Protein AF-A0A5S9PK86-F1 (afdb_monomer_lite)

Radius of gyration: 17.76 Å; chains: 1; bounding box: 40×28×51 Å

Foldseek 3Di:
DVVLVVVLVVLLVVLVVCVVVVVDPPVVSVVVCVVSVVDCVLVVVLVVVVVVCVVCVVVDDPVRVVCCLVVQLVVLQVVLVVCVVVVNNVSSVSSNVSSVSSVVCSVVVCVVVVD

Sequence (115 aa):
MRLIRRLNRGLTKEVSDWVDDDMISEDQRHAICARYNVSLGDLFIDLALITLIGANWDEIPRGVRMAALVLLTPSTHGFAHKRYIGSDEPIASRFFSLGSFYGAAIIPIAQIYHL

Organism: NCBI:txid2029982

Secondary structure (DSSP, 8-state):
-HHHHHHHHHHHHHHHHHHHTTSS-HHHHHHHHHHTT--THHHHHHHHHHHHHHHTGGGS-HHHHHHHHHHHHHHHHHHHHHHHHTT-HHHHHHHHHHHHHHHHHHHHHHHHTT-

Structure (mmCIF, N/CA/C/O backbone):
data_AF-A0A5S9PK86-F1
#
_entry.id   AF-A0A5S9PK86-F1
#
loop_
_atom_site.group_PDB
_atom_site.id
_atom_site.type_symbol
_atom_site.label_atom_id
_atom_site.label_alt_id
_atom_site.label_comp_id
_atom_site.label_asym_id
_atom_site.label_entity_id
_atom_site.label_seq_id
_atom_site.pdbx_PDB_ins_code
_atom_site.Cartn_x
_atom_site.Cartn_y
_atom_site.Cartn_z
_atom_site.occupancy
_atom_site.B_iso_or_equiv
_atom_site.auth_seq_id
_atom_site.auth_comp_id
_atom_site.auth_asym_id
_atom_site.auth_atom_id
_atom_site.pdbx_PDB_model_num
ATOM 1 N N . MET A 1 1 ? 7.408 12.883 -11.967 1.00 48.53 1 MET A N 1
ATOM 2 C CA . MET A 1 1 ? 6.942 11.501 -11.678 1.00 48.53 1 MET A CA 1
ATOM 3 C C . MET A 1 1 ? 5.727 11.015 -12.500 1.00 48.53 1 MET A C 1
ATOM 5 O O . MET A 1 1 ? 5.574 9.810 -12.636 1.00 48.53 1 MET A O 1
ATOM 9 N N . ARG A 1 2 ? 4.886 11.871 -13.121 1.00 46.31 2 ARG A N 1
ATOM 10 C CA . ARG A 1 2 ? 3.777 11.420 -14.010 1.00 46.31 2 ARG A CA 1
ATOM 11 C C . ARG A 1 2 ? 4.228 10.717 -15.305 1.00 46.31 2 ARG A C 1
ATOM 13 O O . ARG A 1 2 ? 3.479 9.903 -15.835 1.00 46.31 2 ARG A O 1
ATOM 20 N N . LEU A 1 3 ? 5.434 11.022 -15.792 1.00 49.53 3 LEU A N 1
ATOM 21 C CA . LEU A 1 3 ? 5.979 10.475 -17.041 1.00 49.53 3 LEU A CA 1
ATOM 22 C C . LEU A 1 3 ? 6.334 8.986 -16.916 1.00 49.53 3 LEU A C 1
ATOM 24 O O . LEU A 1 3 ? 5.883 8.182 -17.721 1.00 49.53 3 LEU A O 1
ATOM 28 N N . ILE A 1 4 ? 7.049 8.617 -15.848 1.00 54.53 4 ILE A N 1
ATOM 29 C CA . ILE A 1 4 ? 7.511 7.240 -15.590 1.00 54.53 4 ILE A CA 1
ATOM 30 C C . ILE A 1 4 ? 6.320 6.278 -15.450 1.00 54.53 4 ILE A C 1
ATOM 32 O O . ILE A 1 4 ? 6.327 5.180 -15.991 1.00 54.53 4 ILE A O 1
ATOM 36 N N . ARG A 1 5 ? 5.229 6.721 -14.810 1.00 55.91 5 ARG A N 1
ATOM 37 C CA . ARG A 1 5 ? 4.014 5.904 -14.648 1.00 55.91 5 ARG A CA 1
ATOM 38 C C . ARG A 1 5 ? 3.223 5.703 -15.945 1.00 55.91 5 ARG A C 1
ATOM 40 O O . ARG A 1 5 ? 2.537 4.694 -16.077 1.00 55.91 5 ARG A O 1
ATOM 47 N N . ARG A 1 6 ? 3.285 6.657 -16.883 1.00 58.62 6 ARG A N 1
ATOM 48 C CA . ARG A 1 6 ? 2.720 6.490 -18.235 1.00 58.62 6 ARG A CA 1
ATOM 49 C C . ARG A 1 6 ? 3.587 5.552 -19.070 1.00 58.62 6 ARG A C 1
ATOM 51 O O . ARG A 1 6 ? 3.040 4.702 -19.758 1.00 58.62 6 ARG A O 1
ATOM 58 N N . LEU A 1 7 ? 4.904 5.666 -18.923 1.00 60.22 7 LEU A N 1
ATOM 59 C CA . LEU A 1 7 ? 5.889 4.798 -19.561 1.00 60.22 7 LEU A CA 1
ATOM 60 C C . LEU A 1 7 ? 5.712 3.333 -19.163 1.00 60.22 7 LEU A C 1
ATOM 62 O O . LEU A 1 7 ? 5.582 2.503 -20.047 1.00 60.22 7 LEU A O 1
ATOM 66 N N . ASN A 1 8 ? 5.590 3.017 -17.870 1.00 61.50 8 ASN A N 1
ATOM 67 C CA . ASN A 1 8 ? 5.425 1.622 -17.439 1.00 61.50 8 ASN A CA 1
ATOM 68 C C . ASN A 1 8 ? 4.124 0.980 -17.943 1.00 61.50 8 ASN A C 1
ATOM 70 O O . ASN A 1 8 ? 4.125 -0.202 -18.264 1.00 61.50 8 ASN A O 1
ATOM 74 N N . ARG A 1 9 ? 3.028 1.748 -18.049 1.00 61.28 9 ARG A N 1
ATOM 75 C CA . ARG A 1 9 ? 1.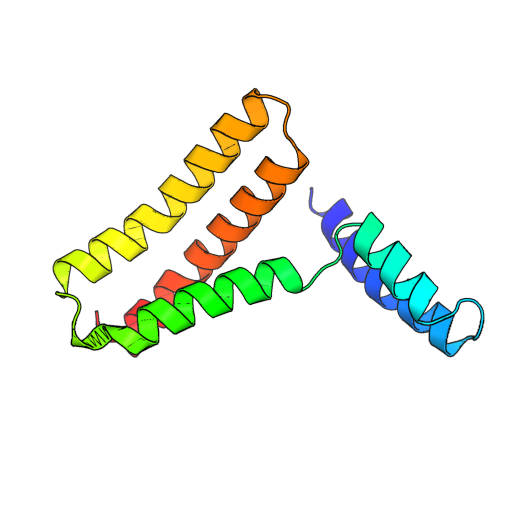769 1.256 -18.644 1.00 61.28 9 ARG A CA 1
ATOM 76 C C . ARG A 1 9 ? 1.871 1.070 -20.155 1.00 61.28 9 ARG A C 1
ATOM 78 O O . ARG A 1 9 ? 1.286 0.131 -20.678 1.00 61.28 9 ARG A O 1
ATOM 85 N N . GLY A 1 10 ? 2.593 1.963 -20.833 1.00 70.31 10 GLY A N 1
ATOM 86 C CA . GLY A 1 10 ? 2.928 1.797 -22.246 1.00 70.31 10 GLY A CA 1
ATOM 87 C C . GLY A 1 10 ? 3.758 0.537 -22.454 1.00 70.31 10 GLY A C 1
ATOM 88 O O . GLY A 1 10 ? 3.402 -0.283 -23.279 1.00 70.31 10 GLY A O 1
ATOM 89 N N . LEU A 1 11 ? 4.770 0.325 -21.612 1.00 73.81 11 LEU A N 1
ATOM 90 C CA . LEU A 1 11 ? 5.674 -0.815 -21.684 1.00 73.81 11 LEU A CA 1
ATOM 91 C C . LEU A 1 11 ? 4.954 -2.155 -21.487 1.00 73.81 11 LEU A C 1
ATOM 93 O O . LEU A 1 11 ? 5.253 -3.102 -22.192 1.00 73.81 11 LEU A O 1
ATOM 97 N N . THR A 1 12 ? 3.988 -2.265 -20.566 1.00 75.50 12 THR A N 1
ATOM 98 C CA . THR A 1 12 ? 3.229 -3.526 -20.413 1.00 75.50 12 THR A CA 1
ATOM 99 C C . THR A 1 12 ? 2.493 -3.900 -21.692 1.00 75.50 12 THR A C 1
ATOM 101 O O . THR A 1 12 ? 2.464 -5.069 -22.067 1.00 75.50 12 THR A O 1
ATOM 104 N N . LYS A 1 13 ? 1.878 -2.897 -22.327 1.00 80.81 13 LYS A N 1
ATOM 105 C CA . LYS A 1 13 ? 1.115 -3.080 -23.553 1.00 80.81 13 LYS A CA 1
ATOM 106 C C . LYS A 1 13 ? 2.053 -3.393 -24.716 1.00 80.81 13 LYS A C 1
ATOM 108 O O . LYS A 1 13 ? 1.897 -4.424 -25.338 1.00 80.81 13 LYS A O 1
ATOM 113 N N . GLU A 1 14 ? 3.085 -2.580 -24.890 1.00 83.12 14 GLU A N 1
ATOM 114 C CA . GLU A 1 14 ? 4.091 -2.720 -25.942 1.00 83.12 14 GLU A CA 1
ATOM 115 C C . GLU A 1 14 ? 4.777 -4.095 -25.917 1.00 83.12 14 GLU A C 1
ATOM 117 O O . GLU A 1 14 ? 4.884 -4.757 -26.936 1.00 83.12 14 GLU A O 1
ATOM 122 N N . VAL A 1 15 ? 5.192 -4.576 -24.739 1.00 83.12 15 VAL A N 1
ATOM 123 C CA . VAL A 1 15 ? 5.854 -5.887 -24.616 1.00 83.12 15 VAL A CA 1
ATOM 124 C C . VAL A 1 15 ? 4.850 -7.038 -24.811 1.00 83.12 15 VAL A C 1
ATOM 126 O O . VAL A 1 15 ? 5.258 -8.139 -25.157 1.00 83.12 15 VAL A O 1
ATOM 129 N N . SER A 1 16 ? 3.546 -6.812 -24.607 1.00 83.31 16 SER A N 1
ATOM 130 C CA . SER A 1 16 ? 2.516 -7.804 -24.967 1.00 83.31 16 SER A CA 1
ATOM 131 C C . SER A 1 16 ? 2.287 -7.826 -26.478 1.00 83.31 16 SER A C 1
ATOM 133 O O . SER A 1 16 ? 2.283 -8.903 -27.060 1.00 83.31 16 SER A O 1
ATOM 135 N N . ASP A 1 17 ? 2.223 -6.652 -27.113 1.00 89.88 17 ASP A N 1
ATOM 136 C CA . ASP A 1 17 ? 2.129 -6.521 -28.569 1.00 89.88 17 ASP A CA 1
ATOM 137 C C . ASP A 1 17 ? 3.351 -7.191 -29.251 1.00 89.88 17 ASP A C 1
ATOM 139 O O . ASP A 1 17 ? 3.204 -7.868 -30.260 1.00 89.88 17 ASP A O 1
ATOM 143 N N . TRP A 1 18 ? 4.550 -7.130 -28.650 1.00 92.06 18 TRP A N 1
ATOM 144 C CA . TRP A 1 18 ? 5.738 -7.848 -29.149 1.00 92.06 18 TRP A CA 1
ATOM 145 C C . TRP A 1 18 ? 5.661 -9.381 -29.039 1.00 92.06 18 TRP A C 1
ATOM 147 O O . TRP A 1 18 ? 6.365 -10.067 -29.779 1.00 92.06 18 TRP A O 1
ATOM 157 N N . VAL A 1 19 ? 4.866 -9.931 -28.114 1.00 90.19 19 VAL A N 1
ATOM 158 C CA . VAL A 1 19 ? 4.591 -11.381 -28.078 1.00 90.19 19 VAL A CA 1
ATOM 159 C C . VAL A 1 19 ? 3.587 -11.745 -29.163 1.00 90.19 19 VAL A C 1
ATOM 161 O O . VAL A 1 19 ? 3.782 -12.740 -29.854 1.00 90.19 19 VAL A O 1
ATOM 164 N N . ASP A 1 20 ? 2.548 -10.926 -29.341 1.00 92.19 20 ASP A N 1
ATOM 165 C CA . ASP A 1 20 ? 1.539 -11.129 -30.385 1.00 92.19 20 ASP A CA 1
ATOM 166 C C . ASP A 1 20 ? 2.152 -11.036 -31.798 1.00 92.19 20 ASP A C 1
ATOM 168 O O . ASP A 1 20 ? 1.766 -11.791 -32.690 1.00 92.19 20 ASP A O 1
ATOM 172 N N . ASP A 1 21 ? 3.159 -10.175 -31.977 1.00 94.69 21 ASP A N 1
ATOM 173 C CA . ASP A 1 21 ? 3.960 -10.038 -33.202 1.00 94.69 21 ASP A CA 1
ATOM 174 C C . ASP A 1 21 ? 5.069 -11.111 -33.341 1.00 94.69 21 ASP A C 1
ATOM 176 O O . ASP A 1 21 ? 5.895 -11.036 -34.255 1.00 94.69 21 ASP A O 1
ATOM 180 N N . ASP A 1 22 ? 5.118 -12.103 -32.441 1.00 91.00 22 ASP A N 1
ATOM 181 C CA . ASP A 1 22 ? 6.091 -13.212 -32.411 1.00 91.00 22 ASP A CA 1
ATOM 182 C C . ASP A 1 22 ? 7.567 -12.739 -32.342 1.00 91.00 22 ASP A C 1
ATOM 184 O O . ASP A 1 22 ? 8.506 -13.458 -32.695 1.00 91.00 22 ASP A O 1
ATOM 188 N N . MET A 1 23 ? 7.797 -11.499 -31.882 1.00 90.56 23 MET A N 1
ATOM 189 C CA . MET A 1 23 ? 9.132 -10.900 -31.749 1.00 90.56 23 MET A CA 1
ATOM 190 C C . MET A 1 23 ? 9.876 -11.402 -30.510 1.00 90.56 23 MET A C 1
ATOM 192 O O . MET A 1 23 ? 11.110 -11.437 -30.499 1.00 90.56 23 MET A O 1
ATOM 196 N N . ILE A 1 24 ? 9.142 -11.748 -29.453 1.00 90.50 24 ILE A N 1
ATOM 197 C CA . ILE A 1 24 ? 9.677 -12.285 -28.200 1.00 90.50 24 ILE A CA 1
ATOM 198 C C . ILE A 1 24 ? 8.770 -13.395 -27.670 1.00 90.50 24 ILE A C 1
ATOM 200 O O . ILE A 1 24 ? 7.568 -13.402 -27.917 1.00 90.50 24 ILE A O 1
ATOM 204 N N . SER A 1 25 ? 9.331 -14.321 -26.891 1.00 91.00 25 SER A N 1
ATOM 205 C CA . SER A 1 25 ? 8.529 -15.355 -26.233 1.00 91.00 25 SER A CA 1
ATOM 206 C C . SER A 1 25 ? 7.799 -14.825 -24.995 1.00 91.00 25 SER A C 1
ATOM 208 O O . SER A 1 25 ? 8.204 -13.836 -24.375 1.00 91.00 25 SER A O 1
ATOM 210 N N . GLU A 1 26 ? 6.760 -15.542 -24.565 1.00 86.00 26 GLU A N 1
ATOM 211 C CA . GLU A 1 26 ? 6.028 -15.226 -23.333 1.00 86.00 26 GLU A CA 1
ATOM 212 C C . GLU A 1 26 ? 6.960 -15.216 -22.102 1.00 86.00 26 GLU A C 1
ATOM 214 O O . GLU A 1 26 ? 6.886 -14.317 -21.265 1.00 86.00 26 GLU A O 1
ATOM 219 N N . ASP A 1 27 ? 7.941 -16.121 -22.038 1.00 85.81 27 ASP A N 1
ATOM 220 C CA . ASP A 1 27 ? 8.946 -16.136 -20.965 1.00 85.81 27 ASP A CA 1
ATOM 221 C C . ASP A 1 27 ? 9.821 -14.867 -20.964 1.00 85.81 27 ASP A C 1
ATOM 223 O O . ASP A 1 27 ? 10.164 -14.322 -19.908 1.00 85.81 27 ASP A O 1
ATOM 227 N N . GLN A 1 28 ? 10.161 -14.348 -22.150 1.00 85.69 28 GLN A N 1
ATOM 228 C CA . GLN A 1 28 ? 10.917 -13.102 -22.293 1.00 85.69 28 GLN A CA 1
ATOM 229 C C . GLN A 1 28 ? 10.078 -11.885 -21.900 1.00 85.69 28 GLN A C 1
ATOM 231 O O . GLN A 1 28 ? 10.592 -10.991 -21.220 1.00 85.69 28 GLN A O 1
ATOM 236 N N . ARG A 1 29 ? 8.783 -11.863 -22.243 1.00 84.00 29 ARG A N 1
ATOM 237 C CA . ARG A 1 29 ? 7.848 -10.827 -21.782 1.00 84.00 29 ARG A CA 1
ATOM 238 C C . ARG A 1 29 ? 7.811 -10.772 -20.260 1.00 84.00 29 ARG A C 1
ATOM 240 O O . ARG A 1 29 ? 7.936 -9.690 -19.683 1.00 84.00 29 ARG A O 1
ATOM 247 N N . HIS A 1 30 ? 7.704 -11.924 -19.598 1.00 78.06 30 HIS A N 1
ATOM 248 C CA . HIS A 1 30 ? 7.693 -12.000 -18.134 1.00 78.06 30 HIS A CA 1
ATOM 249 C C . HIS A 1 30 ? 9.001 -11.483 -17.537 1.00 78.06 30 HIS A C 1
ATOM 251 O O . HIS A 1 30 ? 8.965 -10.678 -16.606 1.00 78.06 30 HIS A O 1
ATOM 257 N N . ALA A 1 31 ? 10.149 -11.861 -18.104 1.00 80.75 31 ALA A N 1
ATOM 258 C CA . ALA A 1 31 ? 11.453 -11.377 -17.656 1.00 80.75 31 ALA A CA 1
ATOM 259 C C . ALA A 1 31 ? 11.603 -9.850 -17.804 1.00 80.75 31 ALA A C 1
ATOM 261 O O . ALA A 1 31 ? 12.128 -9.183 -16.908 1.00 80.75 31 ALA A O 1
ATOM 262 N N . ILE A 1 32 ? 11.109 -9.274 -18.905 1.00 78.88 32 ILE A N 1
ATOM 263 C CA . ILE A 1 32 ? 11.138 -7.827 -19.159 1.00 78.88 32 ILE A CA 1
ATOM 264 C C . ILE A 1 32 ? 10.192 -7.097 -18.199 1.00 78.88 32 ILE A C 1
ATOM 266 O O . ILE A 1 32 ? 10.611 -6.160 -17.517 1.00 78.88 32 ILE A O 1
ATOM 270 N N . CYS A 1 33 ? 8.939 -7.536 -18.071 1.00 76.12 33 CYS A N 1
ATOM 271 C CA . CYS A 1 33 ? 7.986 -6.928 -17.141 1.00 76.12 33 CYS A CA 1
ATOM 272 C C . CYS A 1 33 ? 8.472 -7.012 -15.686 1.00 76.12 33 CYS A C 1
ATOM 274 O O . CYS A 1 33 ? 8.370 -6.024 -14.953 1.00 76.12 33 CYS A O 1
ATOM 276 N N . ALA A 1 34 ? 9.069 -8.139 -15.286 1.00 71.44 34 ALA A N 1
ATOM 277 C CA . ALA A 1 34 ? 9.682 -8.305 -13.972 1.00 71.44 34 ALA A CA 1
ATOM 278 C C . ALA A 1 34 ? 10.856 -7.336 -13.762 1.00 71.44 34 ALA A C 1
ATOM 280 O O . ALA A 1 34 ? 10.948 -6.697 -12.713 1.00 71.44 34 ALA A O 1
ATOM 281 N N . ARG A 1 35 ? 11.715 -7.152 -14.774 1.00 74.62 35 ARG A N 1
ATOM 282 C CA . ARG A 1 35 ? 12.844 -6.211 -14.719 1.00 74.62 35 ARG A CA 1
ATOM 283 C C . ARG A 1 35 ? 12.402 -4.761 -14.528 1.00 74.62 35 ARG A C 1
ATOM 285 O O . ARG A 1 35 ? 13.050 -4.024 -13.791 1.00 74.62 35 ARG A O 1
ATOM 292 N N . TYR A 1 36 ? 11.312 -4.350 -15.171 1.00 69.56 36 TYR A N 1
ATOM 293 C CA . TYR A 1 36 ? 10.779 -2.985 -15.068 1.00 69.56 36 TYR A CA 1
ATOM 294 C C . TYR A 1 36 ? 9.737 -2.816 -13.948 1.00 69.56 36 TYR A C 1
ATOM 296 O O . TYR A 1 36 ? 9.066 -1.785 -13.869 1.00 69.56 36 TYR A O 1
ATOM 304 N N . ASN A 1 37 ? 9.635 -3.814 -13.060 1.00 64.19 37 ASN A N 1
ATOM 305 C CA . ASN A 1 37 ? 8.744 -3.853 -11.899 1.00 64.19 37 ASN A CA 1
ATOM 306 C C . ASN A 1 37 ? 7.270 -3.593 -12.260 1.00 64.19 37 ASN A C 1
ATOM 308 O O . ASN A 1 37 ? 6.499 -2.985 -11.517 1.00 64.19 37 ASN A O 1
ATOM 312 N N . VAL A 1 38 ? 6.881 -4.050 -13.448 1.00 61.88 38 VAL A N 1
ATOM 313 C CA . VAL A 1 38 ? 5.520 -4.007 -13.966 1.00 61.88 38 VAL A CA 1
ATOM 314 C C . VAL A 1 38 ? 4.798 -5.255 -13.460 1.00 61.88 38 VAL A C 1
ATOM 316 O O . VAL A 1 38 ? 4.471 -6.154 -14.227 1.00 61.88 38 VAL A O 1
ATOM 319 N N . SER A 1 39 ? 4.628 -5.377 -12.144 1.00 58.72 39 SER A N 1
ATOM 320 C CA . SER A 1 39 ? 4.008 -6.563 -11.553 1.00 58.72 39 SER A CA 1
ATOM 321 C C . SER A 1 39 ? 2.719 -6.188 -10.828 1.00 58.72 39 SER A C 1
ATOM 323 O O . SER A 1 39 ? 2.707 -5.357 -9.922 1.00 58.72 39 SER A O 1
ATOM 325 N N . LEU A 1 40 ? 1.621 -6.842 -11.219 1.00 65.62 40 LEU A N 1
ATOM 326 C CA . LEU A 1 40 ? 0.377 -6.887 -10.445 1.00 65.62 40 LEU A CA 1
ATOM 327 C C . LEU A 1 40 ? 0.576 -7.587 -9.090 1.00 65.62 40 LEU A C 1
ATOM 329 O O . LEU A 1 40 ? -0.308 -7.520 -8.246 1.00 65.62 40 LEU A O 1
ATOM 333 N N . GLY A 1 41 ? 1.713 -8.261 -8.877 1.00 70.25 41 GLY A N 1
ATOM 334 C CA . GLY A 1 41 ? 2.009 -9.010 -7.661 1.00 70.25 41 GLY A CA 1
ATOM 335 C C . GLY A 1 41 ? 1.931 -8.144 -6.409 1.00 70.25 41 GLY A C 1
ATOM 336 O O . GLY A 1 41 ? 1.274 -8.542 -5.455 1.00 70.25 41 GLY A O 1
ATOM 337 N N . ASP A 1 42 ? 2.497 -6.935 -6.439 1.00 69.50 42 ASP A N 1
ATOM 338 C CA . ASP A 1 42 ? 2.443 -6.021 -5.289 1.00 69.50 42 ASP A CA 1
ATOM 339 C C . ASP A 1 42 ? 0.990 -5.629 -4.958 1.00 69.50 42 ASP A C 1
ATOM 341 O O . ASP A 1 42 ? 0.575 -5.690 -3.804 1.00 69.50 42 ASP A O 1
ATOM 345 N N . LEU A 1 43 ? 0.178 -5.351 -5.986 1.00 71.94 43 LEU A N 1
ATOM 346 C CA . LEU A 1 43 ? -1.255 -5.071 -5.838 1.00 71.94 43 LEU A CA 1
ATOM 347 C C . LEU A 1 43 ? -2.028 -6.281 -5.283 1.00 71.94 43 LEU A C 1
ATOM 349 O O . LEU A 1 43 ? -2.916 -6.122 -4.447 1.00 71.94 43 LEU A O 1
ATOM 353 N N . PHE A 1 44 ? -1.721 -7.492 -5.751 1.00 79.19 44 PHE A N 1
ATOM 354 C CA . PHE A 1 44 ? -2.366 -8.708 -5.257 1.00 79.19 44 PHE A CA 1
ATOM 355 C C . PHE A 1 44 ? -1.968 -9.028 -3.818 1.00 79.19 44 PHE A C 1
ATOM 357 O O . PHE A 1 44 ? -2.804 -9.537 -3.077 1.00 79.19 44 PHE A O 1
ATOM 364 N N . ILE A 1 45 ? -0.742 -8.703 -3.401 1.00 79.00 45 ILE A N 1
ATOM 365 C CA . ILE A 1 45 ? -0.314 -8.832 -2.004 1.00 79.00 45 ILE A CA 1
ATOM 366 C C . ILE A 1 45 ? -1.136 -7.894 -1.113 1.00 79.00 45 ILE A C 1
ATOM 368 O O . ILE A 1 45 ? -1.648 -8.338 -0.085 1.00 79.00 45 ILE A O 1
ATOM 372 N N . ASP A 1 46 ? -1.333 -6.637 -1.524 1.00 77.06 46 ASP A N 1
ATOM 373 C CA . ASP A 1 46 ? -2.196 -5.699 -0.793 1.00 77.06 46 ASP A CA 1
ATOM 374 C C . ASP A 1 46 ? -3.630 -6.199 -0.672 1.00 77.06 46 ASP A C 1
ATOM 376 O O . ASP A 1 46 ? -4.218 -6.205 0.415 1.00 77.06 46 ASP A O 1
ATOM 380 N N . LEU A 1 47 ? -4.189 -6.651 -1.795 1.00 78.81 47 LEU A N 1
ATOM 381 C CA . LEU A 1 47 ? -5.547 -7.164 -1.838 1.00 78.81 47 LEU A CA 1
ATOM 382 C C . LEU A 1 47 ? -5.691 -8.421 -0.974 1.00 78.81 47 LEU A C 1
ATOM 384 O O . LEU A 1 47 ? -6.667 -8.537 -0.235 1.00 78.81 47 LEU A O 1
ATOM 388 N N . ALA A 1 48 ? -4.720 -9.335 -1.017 1.00 84.00 48 ALA A N 1
ATOM 389 C CA . ALA A 1 48 ? -4.715 -10.543 -0.202 1.00 84.00 48 ALA A CA 1
ATOM 390 C C . ALA A 1 48 ? -4.671 -10.211 1.295 1.00 84.00 48 ALA A C 1
ATOM 392 O O . ALA A 1 48 ? -5.427 -10.804 2.065 1.00 84.00 48 ALA A O 1
ATOM 393 N N . LEU A 1 49 ? -3.855 -9.234 1.711 1.00 81.12 49 LEU A N 1
ATOM 394 C CA . LEU A 1 49 ? -3.772 -8.831 3.114 1.00 81.12 49 LEU A CA 1
ATOM 395 C C . LEU A 1 49 ? -5.086 -8.211 3.607 1.00 81.12 49 LEU A C 1
ATOM 397 O O . LEU A 1 49 ? -5.595 -8.611 4.654 1.00 81.12 49 LEU A O 1
ATOM 401 N N . ILE A 1 50 ? -5.664 -7.275 2.845 1.00 78.38 50 ILE A N 1
ATOM 402 C CA . ILE A 1 50 ? -6.973 -6.683 3.171 1.00 78.38 50 ILE A CA 1
ATOM 403 C C . ILE A 1 50 ? -8.051 -7.766 3.237 1.00 78.38 50 ILE A C 1
ATOM 405 O O . ILE A 1 50 ? -8.864 -7.761 4.157 1.00 78.38 50 ILE A O 1
ATOM 409 N N . THR A 1 51 ? -8.054 -8.699 2.284 1.00 82.12 51 THR A N 1
ATOM 410 C CA . THR A 1 51 ? -9.044 -9.782 2.229 1.00 82.12 51 THR A CA 1
ATOM 411 C C . THR A 1 51 ? -8.917 -10.709 3.434 1.00 82.12 51 THR A C 1
ATOM 413 O O . THR A 1 51 ? -9.927 -11.061 4.033 1.00 82.12 51 THR A O 1
ATOM 416 N N . LEU A 1 52 ? -7.694 -11.057 3.842 1.00 83.62 52 LEU A N 1
ATOM 417 C CA . LEU A 1 52 ? -7.445 -11.884 5.023 1.00 83.62 52 LEU A CA 1
ATOM 418 C C . LEU A 1 52 ? -7.933 -11.202 6.307 1.00 83.62 52 LEU A C 1
ATOM 420 O O . LEU A 1 52 ? -8.590 -11.832 7.133 1.00 83.62 52 LEU A O 1
ATOM 424 N N . ILE A 1 53 ? -7.645 -9.909 6.469 1.00 79.38 53 ILE A N 1
ATOM 425 C CA . ILE A 1 53 ? -8.126 -9.129 7.618 1.00 79.38 53 ILE A CA 1
ATOM 426 C C . ILE A 1 53 ? -9.658 -9.017 7.579 1.00 79.38 53 ILE A C 1
ATOM 428 O O . ILE A 1 53 ? -10.315 -9.187 8.603 1.00 79.38 53 ILE A O 1
ATOM 432 N N . GLY A 1 54 ? -10.231 -8.784 6.395 1.00 77.38 54 GLY A N 1
ATOM 433 C CA . GLY A 1 54 ? -11.675 -8.736 6.169 1.00 77.38 54 GLY A CA 1
ATOM 434 C C . GLY A 1 54 ? -12.384 -10.064 6.454 1.00 77.38 54 GLY A C 1
ATOM 435 O O . GLY A 1 54 ? -13.484 -10.065 6.990 1.00 77.38 54 GLY A O 1
ATOM 436 N N . ALA A 1 55 ? -11.750 -11.203 6.179 1.00 83.38 55 ALA A 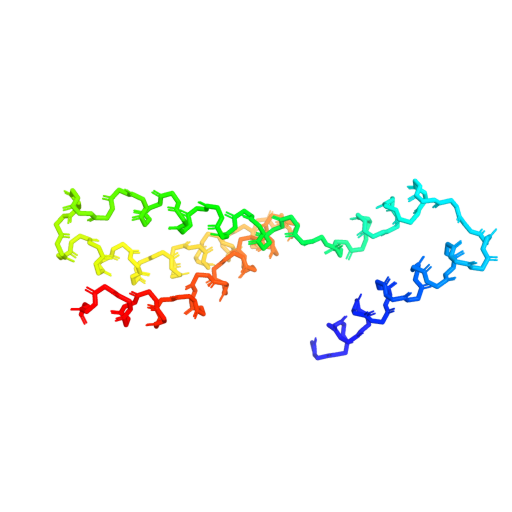N 1
ATOM 437 C CA . ALA A 1 55 ? -12.323 -12.517 6.475 1.00 83.38 55 ALA A CA 1
ATOM 438 C C . ALA A 1 55 ? -12.483 -12.777 7.984 1.00 83.38 55 ALA A C 1
ATOM 440 O O . ALA A 1 55 ? -13.341 -13.556 8.380 1.00 83.38 55 ALA A O 1
ATOM 441 N N . ASN A 1 56 ? -11.687 -12.105 8.821 1.00 84.06 56 ASN A N 1
ATOM 442 C CA . ASN A 1 56 ? -11.727 -12.226 10.282 1.00 84.06 56 ASN A CA 1
ATOM 443 C C . ASN A 1 56 ? -12.413 -11.017 10.942 1.00 84.06 56 ASN A C 1
ATOM 445 O O . ASN A 1 56 ? -12.248 -10.762 12.134 1.00 84.06 56 ASN A O 1
ATOM 449 N N . TRP A 1 57 ? -13.146 -10.219 10.162 1.00 76.94 57 TRP A N 1
ATOM 450 C CA . TRP A 1 57 ? -13.584 -8.894 10.583 1.00 76.94 57 TRP A CA 1
ATOM 451 C C . TRP A 1 57 ? -14.520 -8.922 11.786 1.00 76.94 57 TRP A C 1
ATOM 453 O O . TRP A 1 57 ? -14.358 -8.103 12.688 1.00 76.94 57 TRP A O 1
ATOM 463 N N . ASP A 1 58 ? -15.451 -9.873 11.835 1.00 80.69 58 ASP A N 1
ATOM 464 C CA . ASP A 1 58 ? -16.459 -9.965 12.896 1.00 80.69 58 ASP A CA 1
ATOM 465 C C . ASP A 1 58 ? -15.852 -10.205 14.283 1.00 80.69 58 ASP A C 1
ATOM 467 O O . ASP A 1 58 ? -16.364 -9.683 15.274 1.00 80.69 58 ASP A O 1
ATOM 471 N N . GLU A 1 59 ? -14.711 -10.890 14.351 1.00 86.31 59 GLU A N 1
ATOM 472 C CA . GLU A 1 59 ? -14.015 -11.210 15.602 1.00 86.31 59 GLU A CA 1
ATOM 473 C C . GLU A 1 59 ? -13.215 -10.025 16.168 1.00 86.31 59 GLU A C 1
ATOM 475 O O . GLU A 1 59 ? -12.945 -9.953 17.368 1.00 86.31 59 GLU A O 1
ATOM 480 N N . ILE A 1 60 ? -12.839 -9.057 15.327 1.00 82.88 60 ILE A N 1
ATOM 481 C CA . ILE A 1 60 ? -12.003 -7.924 15.740 1.00 82.88 60 ILE A CA 1
ATOM 482 C C . ILE A 1 60 ? -12.896 -6.850 16.384 1.00 82.88 60 ILE A C 1
ATOM 484 O O . ILE A 1 60 ? -13.907 -6.487 15.803 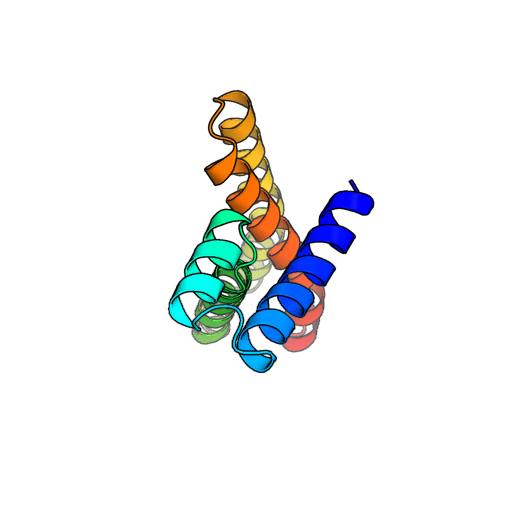1.00 82.88 60 ILE A O 1
ATOM 488 N N . PRO A 1 61 ? -12.575 -6.240 17.534 1.00 87.06 61 PRO A N 1
ATOM 489 C CA . PRO A 1 61 ? -13.384 -5.144 18.082 1.00 87.06 61 PRO A CA 1
ATOM 490 C C . PRO A 1 61 ? -13.361 -3.882 17.197 1.00 87.06 61 PRO A C 1
ATOM 492 O O . PRO A 1 61 ? -12.300 -3.491 16.711 1.00 87.06 61 PRO A O 1
ATOM 495 N N . ARG A 1 62 ? -14.492 -3.168 17.045 1.00 81.06 62 ARG A N 1
ATOM 496 C CA . ARG A 1 62 ? -14.623 -1.978 16.159 1.00 81.06 62 ARG A CA 1
ATOM 497 C C . ARG A 1 62 ? -13.502 -0.944 16.328 1.00 81.06 62 ARG A C 1
ATOM 499 O O . ARG A 1 62 ? -12.950 -0.468 15.339 1.00 81.06 62 ARG A O 1
ATOM 506 N N . GLY A 1 63 ? -13.147 -0.611 17.571 1.00 81.31 63 GLY A N 1
ATOM 507 C CA . GLY A 1 63 ? -12.079 0.354 17.859 1.00 81.31 63 GLY A CA 1
ATOM 508 C C . GLY A 1 63 ? -10.706 -0.104 17.356 1.00 81.31 63 GLY A C 1
ATOM 509 O O . GLY A 1 63 ? -9.943 0.700 16.826 1.00 81.31 63 GLY A O 1
ATOM 510 N N . VAL A 1 64 ? -10.426 -1.408 17.443 1.00 85.56 64 VAL A N 1
ATOM 511 C CA . VAL A 1 64 ? -9.184 -2.013 16.943 1.00 85.56 64 VAL A CA 1
ATOM 512 C C . VAL A 1 64 ? -9.159 -1.999 15.418 1.00 85.56 64 VAL A C 1
ATOM 514 O O . VAL A 1 64 ? -8.128 -1.665 14.845 1.00 85.56 64 VAL A O 1
ATOM 517 N N . ARG A 1 65 ? -10.292 -2.272 14.753 1.00 79.50 65 ARG A N 1
ATOM 518 C CA . ARG A 1 65 ? -10.407 -2.202 13.282 1.00 79.50 65 ARG A CA 1
ATOM 519 C C . ARG A 1 65 ? -10.056 -0.809 12.762 1.00 79.50 65 ARG A C 1
ATOM 521 O O . ARG A 1 65 ? -9.223 -0.671 11.871 1.00 79.50 65 ARG A O 1
ATOM 528 N N . MET A 1 66 ? -10.654 0.223 13.360 1.00 78.88 66 MET A N 1
ATOM 529 C CA . MET A 1 66 ? -10.413 1.619 12.982 1.00 78.88 66 MET A CA 1
ATOM 530 C C . MET A 1 66 ? -8.965 2.032 13.222 1.00 78.88 66 MET A C 1
ATOM 532 O O . MET A 1 66 ? -8.335 2.606 12.336 1.00 78.88 66 MET A O 1
ATOM 536 N N . ALA A 1 67 ? -8.418 1.702 14.394 1.00 85.62 67 ALA A N 1
ATOM 537 C CA . ALA A 1 67 ? -7.023 1.983 14.699 1.00 85.62 67 ALA A CA 1
ATOM 538 C C . ALA A 1 67 ? -6.083 1.267 13.719 1.00 85.62 67 ALA A C 1
ATOM 540 O O . ALA A 1 67 ? -5.177 1.896 13.184 1.00 85.62 67 ALA A O 1
ATOM 541 N N . ALA A 1 68 ? -6.325 -0.014 13.428 1.00 82.62 68 ALA A N 1
ATOM 542 C CA . ALA A 1 68 ? -5.526 -0.788 12.488 1.00 82.62 68 ALA A CA 1
ATOM 543 C C . ALA A 1 68 ? -5.556 -0.173 11.084 1.00 82.62 68 ALA A C 1
ATOM 545 O O . ALA A 1 68 ? -4.494 0.107 10.539 1.00 82.62 68 ALA A O 1
ATOM 546 N N . LEU A 1 69 ? -6.741 0.119 10.533 1.00 79.75 69 LEU A N 1
ATOM 547 C CA . LEU A 1 69 ? -6.883 0.744 9.212 1.00 79.75 69 LEU A CA 1
ATOM 548 C C . LEU A 1 69 ? -6.159 2.094 9.126 1.00 79.75 69 LEU A C 1
ATOM 550 O O . LEU A 1 69 ? -5.411 2.342 8.180 1.00 79.75 69 LEU A O 1
ATOM 554 N N . VAL A 1 70 ? -6.352 2.957 10.126 1.00 83.62 70 VAL A N 1
ATOM 555 C CA . VAL A 1 70 ? -5.750 4.296 10.155 1.00 83.62 70 VAL A CA 1
ATOM 556 C C . VAL A 1 70 ? -4.236 4.223 10.320 1.00 83.62 70 VAL A C 1
ATOM 558 O O . VAL A 1 70 ? -3.527 5.001 9.689 1.00 83.62 70 VAL A O 1
ATOM 561 N N . LEU A 1 71 ? -3.726 3.298 11.137 1.00 88.56 71 LEU A N 1
ATOM 562 C CA . LEU A 1 71 ? -2.294 3.170 11.410 1.00 88.56 71 LEU A CA 1
ATOM 563 C C . LEU A 1 71 ? -1.538 2.407 10.318 1.00 88.56 71 LEU A C 1
ATOM 565 O O . LEU A 1 71 ? -0.334 2.619 10.170 1.00 88.56 71 LEU A O 1
ATOM 569 N N . LEU A 1 72 ? -2.205 1.570 9.523 1.00 85.69 72 LEU A N 1
ATOM 570 C CA . LEU A 1 72 ? -1.571 0.758 8.480 1.00 85.69 72 LEU A CA 1
ATOM 571 C C . LEU A 1 72 ? -0.849 1.621 7.431 1.00 85.69 72 LEU A C 1
ATOM 573 O O . LEU A 1 72 ? 0.318 1.385 7.115 1.00 85.69 72 LEU A O 1
ATOM 577 N N . THR A 1 73 ? -1.512 2.668 6.938 1.00 88.38 73 THR A N 1
ATOM 578 C CA . THR A 1 73 ? -0.966 3.590 5.922 1.00 88.38 73 THR A CA 1
ATOM 579 C C . THR A 1 73 ? 0.263 4.380 6.409 1.00 88.38 73 THR A C 1
ATOM 581 O O . THR A 1 73 ? 1.301 4.349 5.747 1.00 88.38 73 THR A O 1
ATOM 584 N N . PRO A 1 74 ? 0.228 5.089 7.555 1.00 91.81 74 PRO A N 1
ATOM 585 C CA . PRO A 1 74 ? 1.407 5.788 8.055 1.00 91.81 74 PRO A CA 1
ATOM 586 C C . PRO A 1 74 ? 2.519 4.823 8.487 1.00 91.81 74 PRO A C 1
ATOM 588 O O . PRO A 1 74 ? 3.689 5.159 8.319 1.00 91.81 74 PRO A O 1
ATOM 591 N N . SER A 1 75 ? 2.197 3.619 8.976 1.00 90.94 75 SER A N 1
ATOM 592 C CA . SER A 1 75 ? 3.213 2.624 9.360 1.00 90.94 75 SER A CA 1
ATOM 593 C C . SER A 1 75 ? 3.989 2.106 8.147 1.00 90.94 75 SER A C 1
ATOM 595 O O . SER A 1 75 ? 5.220 2.074 8.162 1.00 90.94 75 SER A O 1
ATOM 597 N N . THR A 1 76 ? 3.283 1.750 7.071 1.00 90.75 76 THR A N 1
ATOM 598 C CA . THR A 1 76 ? 3.894 1.287 5.813 1.00 90.75 76 THR A CA 1
ATOM 599 C C . THR A 1 76 ? 4.718 2.388 5.143 1.00 90.75 76 THR A C 1
ATOM 601 O O . THR A 1 76 ? 5.862 2.139 4.756 1.00 90.75 76 THR A O 1
ATOM 604 N N . HIS A 1 77 ? 4.219 3.628 5.097 1.00 90.62 77 HIS A N 1
ATOM 605 C CA . HIS A 1 77 ? 4.987 4.765 4.580 1.00 90.62 77 HIS A CA 1
ATOM 606 C C . HIS A 1 77 ? 6.190 5.135 5.456 1.00 90.62 77 HIS A C 1
ATOM 608 O O . HIS A 1 77 ? 7.265 5.414 4.926 1.00 90.62 77 HIS A O 1
ATOM 614 N N . GLY A 1 78 ? 6.053 5.108 6.784 1.00 93.06 78 GLY A N 1
ATOM 615 C CA . GLY A 1 78 ? 7.162 5.351 7.707 1.00 93.06 78 GLY A CA 1
ATOM 616 C C . GLY A 1 78 ? 8.269 4.307 7.553 1.00 93.06 78 GLY A C 1
ATOM 617 O O . GLY A 1 78 ? 9.453 4.650 7.501 1.00 93.06 78 GLY A O 1
ATOM 618 N N . PHE A 1 79 ? 7.892 3.035 7.388 1.00 92.12 79 PHE A N 1
ATOM 619 C CA . PHE A 1 79 ? 8.833 1.958 7.097 1.00 92.12 79 PHE A CA 1
ATOM 620 C C . PHE A 1 79 ? 9.517 2.145 5.737 1.00 92.12 79 PHE A C 1
ATOM 622 O O . PHE A 1 79 ? 10.745 2.073 5.661 1.00 92.12 79 PHE A O 1
ATOM 629 N N . ALA A 1 80 ? 8.752 2.458 4.685 1.00 89.44 80 ALA A N 1
ATOM 630 C CA . ALA A 1 80 ? 9.288 2.759 3.359 1.00 89.44 80 ALA A CA 1
ATOM 631 C C . ALA A 1 80 ? 10.305 3.908 3.405 1.00 89.44 80 ALA A C 1
ATOM 633 O O . ALA A 1 80 ? 11.390 3.801 2.838 1.00 89.44 80 ALA A O 1
ATOM 634 N N . HIS A 1 81 ? 9.987 4.978 4.138 1.00 91.88 81 HIS A N 1
ATOM 635 C CA . HIS A 1 81 ? 10.853 6.141 4.294 1.00 91.88 81 HIS A CA 1
ATOM 636 C C . HIS A 1 81 ? 12.162 5.799 5.014 1.00 91.88 81 HIS A C 1
ATOM 638 O O . HIS A 1 81 ? 13.244 6.139 4.534 1.00 91.88 81 HIS A O 1
ATOM 644 N N . LYS A 1 82 ? 12.091 5.050 6.122 1.00 92.00 82 LYS A N 1
ATOM 645 C CA . LYS A 1 82 ? 13.287 4.562 6.826 1.00 92.00 82 LYS A CA 1
ATOM 646 C C . LYS A 1 82 ? 14.161 3.699 5.911 1.00 92.00 82 LYS A C 1
ATOM 648 O O . LYS A 1 82 ? 15.385 3.806 5.940 1.00 92.00 82 LYS A O 1
ATOM 653 N N . ARG A 1 83 ? 13.540 2.848 5.089 1.00 90.12 83 ARG A N 1
ATOM 654 C CA . ARG A 1 83 ? 14.245 1.963 4.153 1.00 90.12 83 ARG A CA 1
ATOM 655 C C . ARG A 1 83 ? 14.884 2.721 2.989 1.00 90.12 83 ARG A C 1
ATOM 657 O O . ARG A 1 83 ? 15.988 2.369 2.587 1.00 90.12 83 ARG A O 1
ATOM 664 N N . TYR A 1 84 ? 14.232 3.784 2.523 1.00 88.25 84 TYR A N 1
ATOM 665 C CA . TYR A 1 84 ? 14.755 4.687 1.501 1.00 88.25 84 TYR A CA 1
ATOM 666 C C . TYR A 1 84 ? 16.034 5.392 1.968 1.00 88.25 84 TYR A C 1
ATOM 668 O O . TYR A 1 84 ? 17.026 5.406 1.249 1.00 88.25 84 TYR A O 1
ATOM 676 N N . ILE A 1 85 ? 16.047 5.902 3.207 1.00 91.19 85 ILE A N 1
ATOM 677 C CA . ILE A 1 85 ? 17.248 6.514 3.806 1.00 91.19 85 ILE A CA 1
ATOM 678 C C . ILE A 1 85 ? 18.389 5.491 3.930 1.00 91.19 85 ILE A C 1
ATOM 680 O O . ILE A 1 85 ? 19.554 5.830 3.745 1.00 91.19 85 ILE A O 1
ATOM 684 N N . GLY A 1 86 ? 18.061 4.222 4.185 1.00 88.62 86 GLY A N 1
ATOM 685 C CA . GLY A 1 86 ? 19.019 3.114 4.214 1.00 88.62 86 GLY A CA 1
ATOM 686 C C . GLY A 1 86 ? 19.547 2.662 2.845 1.00 88.62 86 GLY A C 1
ATOM 687 O O . GLY A 1 86 ? 20.217 1.639 2.797 1.00 88.62 86 GLY A O 1
ATOM 688 N N . SER A 1 87 ? 19.253 3.384 1.755 1.00 82.69 87 SER A N 1
ATOM 689 C CA . SER A 1 87 ? 19.639 3.059 0.365 1.00 82.69 87 SER A CA 1
ATOM 690 C C . SER A 1 87 ? 19.040 1.767 -0.215 1.00 82.69 87 SER A C 1
ATOM 692 O O . SER A 1 87 ? 19.430 1.338 -1.296 1.00 82.69 87 SER A O 1
ATOM 694 N N . ASP A 1 88 ? 18.035 1.177 0.439 1.00 81.75 88 ASP A N 1
ATOM 695 C CA . ASP A 1 88 ? 17.327 -0.015 -0.048 1.00 81.75 88 ASP A CA 1
ATOM 696 C C . ASP A 1 88 ? 16.069 0.381 -0.844 1.00 81.75 88 ASP A C 1
ATOM 698 O O . ASP A 1 88 ? 14.923 0.099 -0.473 1.00 81.75 88 ASP A O 1
ATOM 702 N N . GLU A 1 89 ? 16.305 1.066 -1.965 1.00 78.50 89 GLU A N 1
ATOM 703 C CA . GLU A 1 89 ? 15.290 1.637 -2.863 1.00 78.50 89 GLU A CA 1
ATOM 704 C C . GLU A 1 89 ? 14.242 0.620 -3.377 1.00 78.50 89 GLU A C 1
ATOM 706 O O . GLU A 1 89 ? 13.047 0.947 -3.385 1.00 78.50 89 GLU A O 1
ATOM 711 N N . PRO A 1 90 ? 14.599 -0.634 -3.733 1.00 78.31 90 PRO A N 1
ATOM 712 C CA . PRO A 1 90 ? 13.608 -1.615 -4.178 1.00 78.31 90 PRO A CA 1
ATOM 713 C C . PRO A 1 90 ? 12.601 -1.979 -3.081 1.00 78.31 90 PRO A C 1
ATOM 715 O O . PRO A 1 90 ? 11.410 -2.123 -3.341 1.00 78.31 90 PRO A O 1
ATOM 718 N N . ILE A 1 91 ? 13.054 -2.091 -1.830 1.00 77.19 91 ILE A N 1
ATOM 719 C CA . ILE A 1 91 ? 12.170 -2.395 -0.698 1.00 77.19 91 ILE A CA 1
ATOM 720 C C . ILE A 1 91 ? 11.348 -1.153 -0.345 1.00 77.19 91 ILE A C 1
ATOM 722 O O . ILE A 1 91 ? 10.147 -1.256 -0.099 1.00 77.19 91 ILE A O 1
ATOM 726 N N . ALA A 1 92 ? 11.965 0.030 -0.374 1.00 83.75 92 ALA A N 1
ATOM 727 C CA . ALA A 1 92 ? 11.273 1.289 -0.131 1.00 83.75 92 ALA A CA 1
ATOM 728 C C . ALA A 1 92 ? 10.118 1.520 -1.119 1.00 83.75 92 ALA A C 1
ATOM 730 O O . ALA A 1 92 ? 9.007 1.833 -0.699 1.00 83.75 92 ALA A O 1
ATOM 731 N N . SER A 1 93 ? 10.351 1.315 -2.418 1.00 81.25 93 SER A N 1
ATOM 732 C CA . SER A 1 93 ? 9.328 1.494 -3.458 1.00 81.25 93 SER A CA 1
ATOM 733 C C . SER A 1 93 ? 8.158 0.512 -3.326 1.00 81.25 93 SER A C 1
ATOM 735 O O . SER A 1 93 ? 7.006 0.920 -3.508 1.00 81.25 93 SER A O 1
ATOM 737 N N . ARG A 1 94 ? 8.423 -0.742 -2.929 1.00 81.00 94 ARG A N 1
ATOM 738 C CA . ARG A 1 94 ? 7.381 -1.737 -2.621 1.00 81.00 94 ARG A CA 1
ATOM 739 C C . ARG A 1 94 ? 6.512 -1.299 -1.445 1.00 81.00 94 ARG A C 1
ATOM 741 O O . ARG A 1 94 ? 5.303 -1.176 -1.599 1.00 81.00 94 ARG A O 1
ATOM 748 N N . PHE A 1 95 ? 7.113 -0.981 -0.296 1.00 84.06 95 PHE A N 1
ATOM 749 C CA . PHE A 1 95 ? 6.367 -0.545 0.897 1.00 84.06 95 PHE A CA 1
ATOM 750 C C . PHE A 1 95 ? 5.644 0.791 0.713 1.00 84.06 95 PHE A C 1
ATOM 752 O O . PHE A 1 95 ? 4.568 0.989 1.275 1.00 84.06 95 PHE A O 1
ATOM 759 N N . PHE A 1 96 ? 6.191 1.687 -0.108 1.00 85.81 96 PHE A N 1
ATOM 760 C CA . PHE A 1 96 ? 5.519 2.927 -0.478 1.00 85.81 96 PHE A CA 1
ATOM 761 C C . PHE A 1 96 ? 4.274 2.673 -1.342 1.00 85.81 96 PHE A C 1
ATOM 763 O O . PHE A 1 96 ? 3.231 3.296 -1.142 1.00 85.81 96 PHE A O 1
ATOM 770 N N . SER A 1 97 ? 4.371 1.734 -2.285 1.00 81.62 97 SER A N 1
ATOM 771 C CA . SER A 1 97 ? 3.240 1.338 -3.129 1.00 81.62 97 SER A CA 1
ATOM 772 C C . SER A 1 97 ? 2.163 0.623 -2.308 1.00 81.62 97 SER A C 1
ATOM 774 O O . SER A 1 97 ? 1.007 1.034 -2.386 1.00 81.62 97 SER A O 1
ATOM 776 N N . LEU A 1 98 ? 2.555 -0.328 -1.446 1.00 83.25 98 LEU A N 1
ATOM 777 C CA . LEU A 1 98 ? 1.667 -1.025 -0.501 1.00 83.25 98 LEU A CA 1
ATOM 778 C C . LEU A 1 98 ? 0.866 -0.019 0.353 1.00 83.25 98 LEU A C 1
ATOM 780 O O . LEU A 1 98 ? -0.365 -0.025 0.379 1.00 83.25 98 LEU A O 1
ATOM 784 N N . GLY A 1 99 ? 1.555 0.940 0.986 1.00 84.06 99 GLY A N 1
ATOM 785 C CA . GLY A 1 99 ? 0.908 1.986 1.788 1.00 84.06 99 GLY A CA 1
ATOM 786 C C . GLY A 1 99 ? -0.093 2.842 1.008 1.00 84.06 99 GLY A C 1
ATOM 787 O O . GLY A 1 99 ? -1.152 3.199 1.529 1.00 84.06 99 GLY A O 1
ATOM 788 N N . SER A 1 100 ? 0.191 3.120 -0.265 1.00 83.06 100 SER A N 1
ATOM 789 C CA . SER A 1 100 ? -0.714 3.870 -1.141 1.00 83.06 100 SER A CA 1
ATOM 790 C C . SER A 1 100 ? -1.990 3.088 -1.476 1.00 83.06 100 SER A C 1
ATOM 792 O O . SER A 1 100 ? -3.068 3.683 -1.546 1.00 83.06 100 SER A O 1
ATOM 794 N N . PHE A 1 101 ? -1.893 1.769 -1.668 1.00 82.50 101 PHE A N 1
ATOM 795 C CA . PHE A 1 101 ? -3.049 0.911 -1.938 1.00 82.50 101 PHE A CA 1
ATOM 796 C C . PHE A 1 101 ? -3.917 0.707 -0.695 1.00 82.50 101 PHE A C 1
ATOM 798 O O . PHE A 1 101 ? -5.138 0.845 -0.795 1.00 82.50 101 PHE A O 1
ATOM 805 N N . TYR A 1 102 ? -3.316 0.504 0.485 1.00 80.88 102 TYR A N 1
ATOM 806 C CA . TYR A 1 102 ? -4.065 0.508 1.746 1.00 80.88 102 TYR A CA 1
ATOM 807 C C . TYR A 1 102 ? -4.810 1.825 1.949 1.00 80.88 102 TYR A C 1
ATOM 809 O O . TYR A 1 102 ? -6.010 1.811 2.212 1.00 80.88 102 TYR A O 1
ATOM 817 N N . GLY A 1 103 ? -4.137 2.960 1.738 1.00 78.81 103 GLY A N 1
ATOM 818 C CA . GLY A 1 103 ? -4.755 4.283 1.832 1.00 78.81 103 GLY A CA 1
ATOM 819 C C . GLY A 1 103 ? -5.986 4.436 0.933 1.00 78.81 103 GLY A C 1
ATOM 820 O O . GLY A 1 103 ? -7.011 4.960 1.367 1.00 78.81 103 GLY A O 1
ATOM 821 N N . ALA A 1 104 ? -5.914 3.932 -0.302 1.00 80.88 104 ALA A N 1
ATOM 822 C CA . ALA A 1 104 ? -7.034 3.954 -1.240 1.00 80.88 104 ALA A CA 1
ATOM 823 C C . ALA A 1 104 ? -8.189 3.017 -0.834 1.00 80.88 104 ALA A C 1
ATOM 825 O O . ALA A 1 104 ? -9.347 3.318 -1.123 1.00 80.88 104 ALA A O 1
ATOM 826 N N . ALA A 1 105 ? -7.893 1.906 -0.155 1.00 74.31 105 ALA A N 1
ATOM 827 C CA . ALA A 1 105 ? -8.879 0.902 0.240 1.00 74.31 105 ALA A CA 1
ATOM 828 C C . ALA A 1 105 ? -9.622 1.227 1.553 1.00 74.31 105 ALA A C 1
ATOM 830 O O . ALA A 1 105 ? -10.714 0.708 1.770 1.00 74.31 105 ALA A O 1
ATOM 831 N N . ILE A 1 106 ? -9.090 2.104 2.415 1.00 75.38 106 ILE A N 1
ATOM 832 C CA . ILE A 1 106 ? -9.696 2.423 3.726 1.00 75.38 106 ILE A CA 1
ATOM 833 C C . ILE A 1 106 ? -11.135 2.938 3.600 1.00 75.38 106 ILE A C 1
ATOM 835 O O . ILE A 1 106 ? -12.007 2.487 4.338 1.00 75.38 106 ILE A O 1
ATOM 839 N N . ILE A 1 107 ? -11.397 3.863 2.670 1.00 73.75 107 ILE A N 1
ATOM 840 C CA . ILE A 1 107 ? -12.732 4.455 2.479 1.00 73.75 107 ILE A CA 1
ATOM 841 C C . ILE A 1 107 ? -13.770 3.394 2.064 1.00 73.75 107 ILE A C 1
ATOM 843 O O . ILE A 1 107 ? -14.780 3.272 2.756 1.00 73.75 107 ILE A O 1
ATOM 847 N N . PRO A 1 108 ? -13.558 2.596 0.998 1.00 71.50 108 PRO A N 1
ATOM 848 C CA . PRO A 1 108 ? -14.52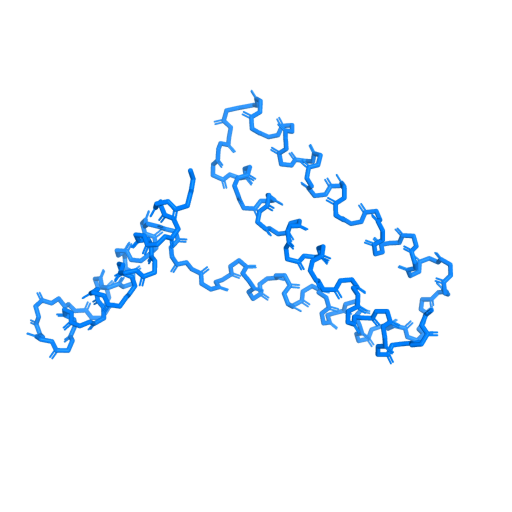3 1.564 0.619 1.00 71.50 108 PRO A CA 1
ATOM 849 C C . PRO A 1 108 ? 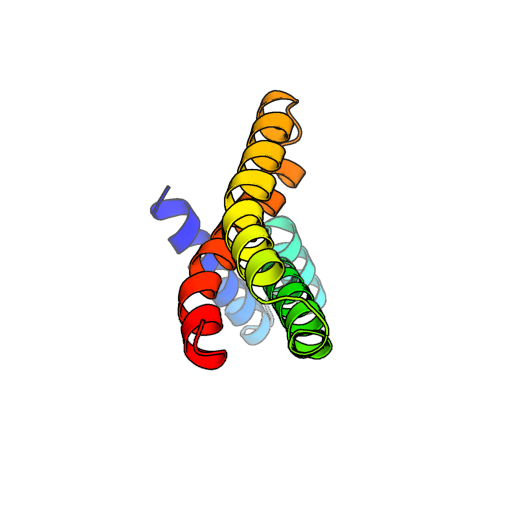-14.677 0.460 1.676 1.00 71.50 108 PRO A C 1
ATOM 851 O O . PRO A 1 108 ? -15.793 -0.007 1.889 1.00 71.50 108 PRO A O 1
ATOM 854 N N . ILE A 1 109 ? -13.613 0.082 2.398 1.00 71.94 109 ILE A N 1
ATOM 855 C CA . ILE A 1 109 ? -13.718 -0.867 3.524 1.00 71.94 109 ILE A CA 1
ATOM 856 C C . ILE A 1 109 ? -14.604 -0.287 4.633 1.00 71.94 109 ILE A C 1
ATOM 858 O O . ILE A 1 109 ? -15.505 -0.967 5.119 1.00 71.94 109 ILE A O 1
ATOM 862 N N . ALA A 1 110 ? -14.396 0.977 5.011 1.00 71.31 110 ALA A N 1
ATOM 863 C CA . ALA A 1 110 ? -15.219 1.633 6.023 1.00 71.31 110 ALA A CA 1
ATOM 864 C C . ALA A 1 110 ? -16.705 1.658 5.627 1.00 71.31 110 ALA A C 1
ATOM 866 O O . ALA A 1 110 ? -17.570 1.417 6.467 1.00 71.31 110 ALA A O 1
ATOM 867 N N . GLN A 1 111 ? -16.999 1.868 4.339 1.00 74.50 111 GLN A N 1
ATOM 868 C CA . GLN A 1 111 ? -18.365 1.847 3.811 1.00 74.50 111 GLN A CA 1
ATOM 869 C C . GLN A 1 111 ? -19.008 0.454 3.852 1.00 74.50 111 GLN A C 1
ATOM 871 O O . GLN A 1 111 ? -20.155 0.345 4.277 1.00 74.50 111 GLN A O 1
ATOM 876 N N . ILE A 1 112 ? -18.288 -0.598 3.440 1.00 72.38 112 ILE A N 1
ATOM 877 C CA . ILE A 1 112 ? -18.792 -1.987 3.432 1.00 72.38 112 ILE A CA 1
ATOM 878 C C . ILE A 1 112 ? -19.168 -2.447 4.842 1.00 72.38 112 ILE A C 1
ATOM 880 O O . ILE A 1 112 ? -20.172 -3.126 5.031 1.00 72.38 112 ILE A O 1
ATOM 884 N N . TYR A 1 113 ? -18.369 -2.063 5.834 1.00 68.25 113 TYR A N 1
ATOM 885 C CA . TYR A 1 113 ? -18.540 -2.526 7.207 1.00 68.25 113 TYR A CA 1
ATOM 886 C C . TYR A 1 113 ? -19.316 -1.563 8.104 1.00 68.25 113 TYR A C 1
ATOM 888 O O . TYR A 1 113 ? -19.363 -1.783 9.316 1.00 68.25 113 TYR A O 1
ATOM 896 N N . HIS A 1 114 ? -19.913 -0.514 7.527 1.00 67.25 114 HIS A N 1
ATOM 897 C CA . HIS A 1 114 ? -20.658 0.516 8.256 1.00 67.25 114 HIS A CA 1
ATOM 898 C C . HIS A 1 114 ? -19.893 1.045 9.483 1.00 67.25 114 HIS A C 1
ATOM 900 O O . HIS A 1 114 ? -20.457 1.206 10.570 1.00 67.25 114 HIS A O 1
ATOM 906 N N . LEU A 1 115 ? -18.583 1.249 9.310 1.00 59.38 115 LEU A N 1
ATOM 907 C CA . LEU A 1 115 ? -17.709 1.790 10.347 1.00 59.38 115 LEU A CA 1
ATOM 908 C C . LEU A 1 115 ? -17.971 3.269 10.611 1.00 59.38 115 LEU A C 1
ATOM 910 O O . LEU A 1 115 ? -18.317 4.019 9.676 1.00 59.38 115 LEU A O 1
#

InterPro domains:
  IPR018677 Domain of unknown function DUF2157 [PF09925] (17-115)

pLDDT: mean 79.07, std 10.3, range [46.31, 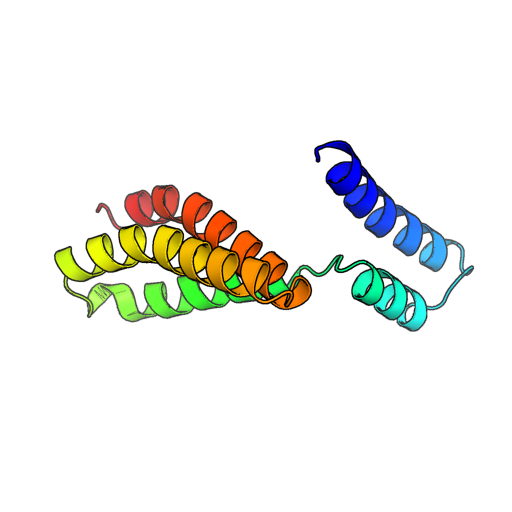94.69]